Protein AF-A0A2W7AFN5-F1 (afdb_monomer_lite)

Secondary structure (DSSP, 8-state):
-TTHHHHHHHHHHHHHHTT-HHHHHHHHHHHHHHHHHHT-HHHHHHHHHHHHHHHHHTT-HHHHHHHHHHHHHHHTGGGSS---HHHHHHHHHHHHHHT-

pLDDT: mean 93.53, std 8.82, range [59.09, 98.81]

Foldseek 3Di:
DVCQLVVLQVVLVVCVVVVVNVSSLVSLVVSCVVCVVVVVLQSNLSSLLVQLVSCVVVVNLVSNLVSLVSSLVSQCPVPDPHGVCPSNVSSVVSNVVSVD

Sequence (100 aa):
VDAEADILLDLARLRADQGQVAEAISLAQAALAITDRSGYVLQGADVQLFLAQQALAQGNQAQALTHAQIARQLATCDGGDYVYRVAYDEAGALLAQLSG

Structure (mmCIF, N/CA/C/O backbone):
data_AF-A0A2W7AFN5-F1
#
_entry.id   AF-A0A2W7AFN5-F1
#
loop_
_atom_site.group_PDB
_atom_site.id
_atom_site.type_symbol
_atom_site.label_atom_id
_atom_site.label_alt_id
_atom_site.label_comp_id
_atom_site.label_asym_id
_atom_site.label_entity_id
_atom_site.label_seq_id
_atom_site.pdbx_PDB_ins_code
_atom_site.Cartn_x
_atom_site.Cartn_y
_atom_site.Cartn_z
_atom_site.occupancy
_atom_site.B_iso_or_equiv
_atom_site.auth_seq_id
_atom_site.auth_comp_id
_atom_site.auth_asym_id
_atom_site.auth_atom_id
_atom_site.pdbx_PDB_model_num
ATOM 1 N N . VAL A 1 1 ? 12.141 -7.819 -15.627 1.00 59.09 1 VAL A N 1
ATOM 2 C CA . VAL A 1 1 ? 12.359 -7.431 -14.216 1.00 59.09 1 VAL A CA 1
ATOM 3 C C . VAL A 1 1 ? 11.394 -6.324 -13.804 1.00 59.09 1 VAL A C 1
ATOM 5 O O . VAL A 1 1 ? 10.903 -6.377 -12.691 1.00 59.09 1 VAL A O 1
ATOM 8 N N . ASP A 1 2 ? 11.022 -5.424 -14.720 1.00 64.62 2 ASP A N 1
ATOM 9 C CA . ASP A 1 2 ? 10.108 -4.294 -14.469 1.00 64.62 2 ASP A CA 1
ATOM 10 C C . ASP A 1 2 ? 8.709 -4.702 -13.967 1.00 64.62 2 ASP A C 1
ATOM 12 O O . ASP A 1 2 ? 8.185 -4.065 -13.066 1.00 64.62 2 ASP A O 1
ATOM 16 N N . ALA A 1 3 ? 8.136 -5.805 -14.467 1.00 84.00 3 ALA A N 1
ATOM 17 C CA . ALA A 1 3 ? 6.792 -6.259 -14.078 1.00 84.00 3 ALA A CA 1
ATOM 18 C C . ALA A 1 3 ? 6.733 -7.057 -12.758 1.00 84.00 3 ALA A C 1
ATOM 20 O O . ALA A 1 3 ? 5.650 -7.389 -12.288 1.00 84.00 3 ALA A O 1
ATOM 21 N N . GLU A 1 4 ? 7.876 -7.433 -12.173 1.00 93.38 4 GLU A N 1
ATOM 22 C CA . GLU A 1 4 ? 7.903 -8.328 -11.005 1.00 93.38 4 GLU A CA 1
ATOM 23 C C . GLU A 1 4 ? 7.257 -7.679 -9.770 1.00 93.38 4 GLU A C 1
ATOM 25 O O . GLU A 1 4 ? 6.506 -8.340 -9.057 1.00 93.38 4 GLU A O 1
ATOM 30 N N . ALA A 1 5 ? 7.497 -6.381 -9.551 1.00 95.06 5 ALA A N 1
ATOM 31 C CA . ALA A 1 5 ? 6.893 -5.637 -8.446 1.00 95.06 5 ALA A CA 1
ATOM 32 C C . ALA A 1 5 ? 5.364 -5.547 -8.582 1.00 95.06 5 ALA A C 1
ATOM 34 O O . ALA A 1 5 ? 4.655 -5.794 -7.608 1.00 95.06 5 ALA A O 1
ATOM 35 N N . ASP A 1 6 ? 4.864 -5.272 -9.789 1.00 95.62 6 ASP A N 1
ATOM 36 C CA . ASP A 1 6 ? 3.426 -5.174 -10.061 1.00 95.62 6 ASP A CA 1
ATOM 37 C C . ASP A 1 6 ? 2.733 -6.528 -9.859 1.00 95.62 6 ASP A C 1
ATOM 39 O O . ASP A 1 6 ? 1.714 -6.610 -9.178 1.00 95.62 6 ASP A O 1
ATOM 43 N N . ILE A 1 7 ? 3.339 -7.617 -10.352 1.00 97.56 7 ILE A N 1
ATOM 44 C CA . ILE A 1 7 ? 2.824 -8.982 -10.152 1.00 97.56 7 ILE A CA 1
ATOM 45 C C . ILE A 1 7 ? 2.728 -9.318 -8.660 1.00 97.56 7 ILE A C 1
ATOM 47 O O . ILE A 1 7 ? 1.738 -9.903 -8.216 1.00 97.56 7 ILE A O 1
ATOM 51 N N . LEU A 1 8 ? 3.749 -8.965 -7.876 1.00 98.19 8 LEU A N 1
ATOM 52 C CA . LEU A 1 8 ? 3.748 -9.202 -6.435 1.00 98.19 8 LEU A CA 1
ATOM 53 C C . LEU A 1 8 ? 2.691 -8.360 -5.716 1.00 98.19 8 LEU A C 1
ATOM 55 O O . LEU A 1 8 ? 2.036 -8.876 -4.811 1.00 98.19 8 LEU A O 1
ATOM 59 N N . LEU A 1 9 ? 2.492 -7.102 -6.117 1.00 98.38 9 LEU A N 1
ATOM 60 C CA . LEU A 1 9 ? 1.461 -6.239 -5.540 1.00 98.38 9 LEU A CA 1
ATOM 61 C C . LEU A 1 9 ? 0.047 -6.728 -5.882 1.00 98.38 9 LEU A C 1
ATOM 63 O O . LEU A 1 9 ? -0.818 -6.767 -5.007 1.00 98.38 9 LEU A O 1
ATOM 67 N N . ASP A 1 10 ? -0.195 -7.154 -7.118 1.00 98.38 10 ASP A N 1
ATOM 68 C CA . ASP A 1 10 ? -1.488 -7.711 -7.519 1.00 98.38 10 ASP A CA 1
ATOM 69 C C . ASP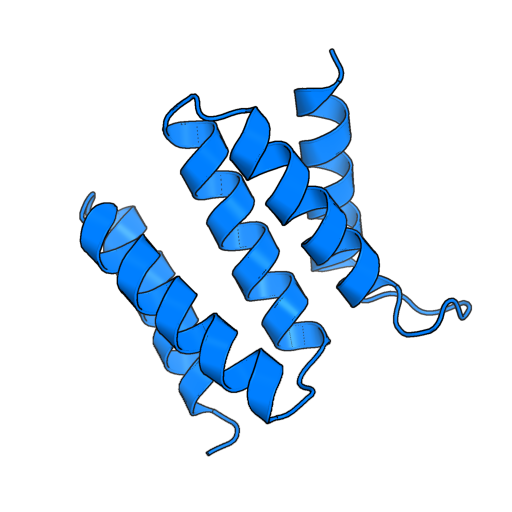 A 1 10 ? -1.778 -9.031 -6.798 1.00 98.38 10 ASP A C 1
ATOM 71 O O . ASP A 1 10 ? -2.898 -9.259 -6.329 1.00 98.38 10 ASP A O 1
ATOM 75 N N . LEU A 1 11 ? -0.759 -9.875 -6.614 1.00 98.69 11 LEU A N 1
ATOM 76 C CA . LEU A 1 11 ? -0.892 -11.069 -5.788 1.00 98.69 11 LEU A CA 1
ATOM 77 C C . LEU A 1 11 ? -1.151 -10.707 -4.319 1.00 98.69 11 LEU A C 1
ATOM 79 O O . LEU A 1 11 ? -1.990 -11.339 -3.683 1.00 98.69 11 LEU A O 1
ATOM 83 N N . ALA A 1 12 ? -0.491 -9.677 -3.782 1.00 98.69 12 ALA A N 1
ATOM 84 C CA . ALA A 1 12 ? -0.737 -9.193 -2.426 1.00 98.69 12 ALA A CA 1
ATOM 85 C C . ALA A 1 12 ? -2.194 -8.746 -2.237 1.00 98.69 12 ALA A C 1
ATOM 87 O O . ALA A 1 12 ? -2.834 -9.148 -1.265 1.00 98.69 12 ALA A O 1
ATOM 88 N N . ARG A 1 13 ? -2.748 -7.984 -3.188 1.00 98.62 13 ARG A N 1
ATOM 89 C CA . ARG A 1 13 ? -4.163 -7.576 -3.192 1.00 98.62 13 ARG A CA 1
ATOM 90 C C . ARG A 1 13 ? -5.092 -8.790 -3.193 1.00 98.62 13 ARG A C 1
ATOM 92 O O . ARG A 1 13 ? -5.948 -8.898 -2.320 1.00 98.62 13 ARG A O 1
ATOM 99 N N . LEU A 1 14 ? -4.845 -9.760 -4.077 1.00 98.69 14 LEU A N 1
ATOM 100 C CA . LEU A 1 14 ? -5.620 -11.004 -4.126 1.00 98.69 14 LEU A CA 1
ATOM 101 C C . LEU A 1 14 ? -5.568 -11.782 -2.800 1.00 98.69 14 LEU A C 1
ATOM 103 O O . LEU A 1 14 ? -6.575 -12.335 -2.360 1.00 98.69 14 LEU A O 1
ATOM 107 N N . ARG A 1 15 ? -4.400 -11.836 -2.149 1.00 98.62 15 ARG A N 1
ATOM 108 C CA . ARG A 1 15 ? -4.230 -12.489 -0.843 1.00 98.62 15 ARG A CA 1
ATOM 109 C C . ARG A 1 15 ? -4.971 -11.752 0.266 1.00 98.62 15 ARG A C 1
ATOM 111 O O . ARG A 1 15 ? -5.603 -12.404 1.095 1.00 98.62 15 ARG A O 1
ATOM 118 N N . ALA A 1 16 ? -4.950 -10.422 0.266 1.00 98.44 16 ALA A N 1
ATOM 119 C CA . ALA A 1 16 ? -5.718 -9.624 1.216 1.00 98.44 16 ALA A CA 1
ATOM 120 C C . ALA A 1 16 ? -7.229 -9.875 1.067 1.00 98.44 16 ALA A C 1
ATOM 122 O O . ALA A 1 16 ? -7.893 -10.140 2.069 1.00 98.44 16 ALA A O 1
ATOM 123 N N . ASP A 1 17 ? -7.743 -9.916 -0.166 1.00 98.19 17 ASP A N 1
ATOM 124 C CA . ASP A 1 17 ? -9.156 -10.208 -0.458 1.00 98.19 17 ASP A CA 1
ATOM 125 C C . ASP A 1 17 ? -9.581 -11.617 -0.005 1.00 98.19 17 ASP A C 1
ATOM 127 O O . ASP A 1 17 ? -10.736 -11.853 0.348 1.00 98.19 17 ASP A O 1
ATOM 131 N N . GLN A 1 18 ? -8.639 -12.563 0.040 1.00 98.38 18 GLN A N 1
ATOM 132 C CA . GLN A 1 18 ? -8.843 -13.918 0.568 1.00 98.38 18 GLN A CA 1
ATOM 133 C C . GLN A 1 18 ? -8.690 -14.012 2.098 1.00 98.38 18 GLN A C 1
ATOM 135 O O . GLN A 1 18 ? -8.764 -15.106 2.659 1.00 98.38 18 GLN A O 1
ATOM 140 N N . GLY A 1 19 ? -8.445 -12.896 2.791 1.00 97.75 19 GLY A N 1
ATOM 141 C CA . GLY A 1 19 ? -8.180 -12.858 4.232 1.00 97.75 19 GLY A CA 1
ATOM 142 C C . GLY A 1 19 ? -6.774 -13.331 4.627 1.00 97.75 19 GLY A C 1
ATOM 143 O O . GLY A 1 19 ? -6.468 -13.451 5.813 1.00 97.75 19 GLY A O 1
ATOM 144 N N . GLN A 1 20 ? -5.889 -13.575 3.658 1.00 98.44 20 GLN A N 1
ATOM 145 C CA . GLN A 1 20 ? -4.508 -14.028 3.858 1.00 98.44 20 GLN A CA 1
ATOM 146 C C . GLN A 1 20 ? -3.570 -12.830 4.083 1.00 98.44 20 GLN A C 1
ATOM 148 O O . GLN A 1 20 ? -2.566 -12.649 3.395 1.00 98.44 20 GLN A O 1
ATOM 153 N N . VAL A 1 21 ? -3.903 -11.996 5.072 1.00 97.56 21 VAL A N 1
ATOM 154 C CA . VAL A 1 21 ? -3.276 -10.681 5.312 1.00 97.56 21 VAL A CA 1
ATOM 155 C C . VAL A 1 21 ? -1.761 -10.772 5.542 1.00 97.56 21 VAL A C 1
ATOM 157 O O . VAL A 1 21 ? -1.009 -9.954 5.021 1.00 97.56 21 VAL A O 1
ATOM 160 N N . ALA A 1 22 ? -1.283 -11.780 6.276 1.00 98.19 22 ALA A N 1
ATOM 161 C CA . ALA A 1 22 ? 0.152 -11.940 6.531 1.00 98.19 22 ALA A CA 1
ATOM 162 C C . ALA A 1 22 ? 0.953 -12.215 5.244 1.00 98.19 22 ALA A C 1
ATOM 164 O O . ALA A 1 22 ? 2.026 -11.647 5.044 1.00 98.19 22 ALA A O 1
ATOM 165 N N . GLU A 1 23 ? 0.413 -13.053 4.352 1.00 98.50 23 GLU A N 1
ATOM 166 C CA . GLU A 1 23 ? 1.024 -13.333 3.049 1.00 98.50 23 GLU A CA 1
ATOM 167 C C . GLU A 1 23 ? 0.973 -12.092 2.154 1.00 98.50 23 GLU A C 1
ATOM 169 O O . GLU A 1 23 ? 1.972 -11.738 1.533 1.00 98.50 23 GLU A O 1
ATOM 174 N N . ALA A 1 24 ? -0.155 -11.379 2.161 1.00 98.75 24 ALA A N 1
ATOM 175 C CA . ALA A 1 24 ? -0.324 -10.136 1.422 1.00 98.75 24 ALA A CA 1
ATOM 176 C C . ALA A 1 24 ? 0.738 -9.086 1.793 1.00 98.75 24 ALA A C 1
ATOM 178 O O . ALA A 1 24 ? 1.381 -8.507 0.919 1.00 98.75 24 ALA A O 1
ATOM 179 N N . ILE A 1 25 ? 0.982 -8.882 3.090 1.00 98.56 25 ILE A N 1
ATOM 180 C CA . ILE A 1 25 ? 2.014 -7.952 3.568 1.00 98.56 25 ILE A CA 1
ATOM 181 C C . ILE A 1 25 ? 3.407 -8.415 3.142 1.00 98.56 25 ILE A C 1
ATOM 183 O O . ILE A 1 25 ? 4.201 -7.597 2.686 1.00 98.56 25 ILE A O 1
ATOM 187 N N . SER A 1 26 ? 3.707 -9.712 3.253 1.00 98.69 26 SER A N 1
ATOM 188 C CA . SER A 1 26 ? 5.011 -10.248 2.851 1.00 98.69 26 SER A CA 1
ATOM 189 C C . SER A 1 26 ? 5.281 -10.046 1.355 1.00 98.69 26 SER A C 1
ATOM 191 O O . SER A 1 26 ? 6.383 -9.642 0.982 1.00 98.69 26 SER A O 1
ATOM 193 N N . LEU A 1 27 ? 4.275 -10.263 0.504 1.00 98.81 27 LEU A N 1
ATOM 194 C CA . LEU A 1 27 ? 4.361 -10.030 -0.938 1.00 98.81 27 LEU A CA 1
ATOM 195 C C . LEU A 1 27 ? 4.548 -8.546 -1.269 1.00 98.81 27 LEU A C 1
ATOM 197 O O . LEU A 1 27 ? 5.412 -8.201 -2.073 1.00 98.81 27 LEU A O 1
ATOM 201 N N . ALA A 1 28 ? 3.801 -7.661 -0.607 1.00 98.56 28 ALA A N 1
ATOM 202 C CA . ALA A 1 28 ? 3.956 -6.220 -0.777 1.00 98.56 28 ALA A CA 1
ATOM 203 C C . ALA A 1 28 ? 5.338 -5.725 -0.313 1.00 98.56 28 ALA A C 1
ATOM 205 O O . ALA A 1 28 ? 5.939 -4.881 -0.968 1.00 98.56 28 ALA A O 1
ATOM 206 N N . GLN A 1 29 ? 5.900 -6.280 0.763 1.00 98.38 29 GLN A N 1
ATOM 207 C CA . GLN A 1 29 ? 7.270 -5.971 1.195 1.00 98.38 29 GLN A CA 1
ATOM 208 C C . GLN A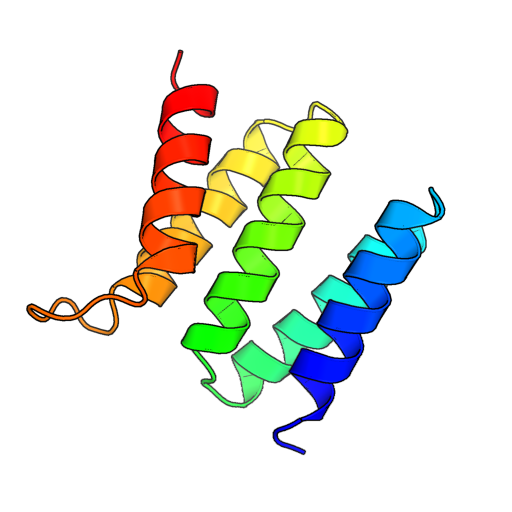 1 29 ? 8.320 -6.442 0.181 1.00 98.38 29 GLN A C 1
ATOM 210 O O . GLN A 1 29 ? 9.303 -5.740 -0.056 1.00 98.38 29 GLN A O 1
ATOM 215 N N . ALA A 1 30 ? 8.109 -7.601 -0.448 1.00 98.00 30 ALA A N 1
ATOM 216 C CA . ALA A 1 30 ? 8.963 -8.060 -1.536 1.00 98.00 30 ALA A CA 1
ATOM 217 C C . ALA A 1 30 ? 8.868 -7.127 -2.756 1.00 98.00 30 ALA A C 1
ATOM 219 O O . ALA A 1 30 ? 9.901 -6.754 -3.310 1.00 98.00 30 ALA A O 1
ATOM 220 N N . ALA A 1 31 ? 7.659 -6.687 -3.127 1.00 97.94 31 ALA A N 1
ATOM 221 C CA . ALA A 1 31 ? 7.457 -5.687 -4.176 1.00 97.94 31 ALA A CA 1
ATOM 222 C C . ALA A 1 31 ? 8.182 -4.371 -3.844 1.00 97.94 31 ALA A C 1
ATOM 224 O O . ALA A 1 31 ? 8.908 -3.848 -4.687 1.00 97.94 31 ALA A O 1
ATOM 225 N N . LEU A 1 32 ? 8.070 -3.890 -2.600 1.00 97.56 32 LEU A N 1
ATOM 226 C CA . LEU A 1 32 ? 8.725 -2.664 -2.137 1.00 97.56 32 LEU A CA 1
ATOM 227 C C . LEU A 1 32 ? 10.252 -2.738 -2.280 1.00 97.56 32 LEU A C 1
ATOM 229 O O . LEU A 1 32 ? 10.880 -1.824 -2.808 1.00 97.56 32 LEU A O 1
ATOM 233 N N . ALA A 1 33 ? 10.858 -3.858 -1.882 1.00 96.94 33 ALA A N 1
ATOM 234 C CA . ALA A 1 33 ? 12.299 -4.054 -2.030 1.00 96.94 33 ALA A CA 1
ATOM 235 C C . ALA A 1 33 ? 12.752 -3.993 -3.504 1.00 96.94 33 ALA A C 1
ATOM 237 O O . ALA A 1 33 ? 13.869 -3.561 -3.800 1.00 96.94 33 ALA A O 1
ATOM 238 N N . ILE A 1 34 ? 11.890 -4.410 -4.441 1.00 95.50 34 ILE A N 1
ATOM 239 C CA . ILE A 1 34 ? 12.146 -4.305 -5.881 1.00 95.50 34 ILE A CA 1
ATOM 240 C C . ILE A 1 34 ? 12.014 -2.856 -6.360 1.00 95.50 34 ILE A C 1
ATOM 242 O O . ILE A 1 34 ? 12.851 -2.404 -7.142 1.00 95.50 34 ILE A O 1
ATOM 246 N N . THR A 1 35 ? 11.001 -2.117 -5.907 1.00 94.50 35 THR A N 1
ATOM 247 C CA . THR A 1 35 ? 10.831 -0.713 -6.307 1.00 94.50 35 THR A CA 1
ATOM 248 C C . THR A 1 35 ? 11.970 0.158 -5.785 1.00 94.50 35 THR A C 1
ATOM 250 O O . THR A 1 35 ? 12.462 1.006 -6.528 1.00 94.50 35 THR A O 1
ATOM 253 N N . ASP A 1 36 ? 12.455 -0.111 -4.569 1.00 93.25 36 ASP A N 1
ATOM 254 C CA . ASP A 1 36 ? 13.560 0.621 -3.942 1.00 93.25 36 ASP A CA 1
ATOM 255 C C . ASP A 1 36 ? 14.886 0.410 -4.684 1.00 93.25 36 ASP A C 1
ATOM 257 O O . ASP A 1 36 ? 15.591 1.372 -4.985 1.00 93.25 36 ASP A O 1
ATOM 261 N N . ARG A 1 37 ? 15.223 -0.839 -5.044 1.00 93.94 37 ARG A N 1
ATOM 262 C CA . ARG A 1 37 ? 16.463 -1.130 -5.795 1.00 93.94 37 ARG A CA 1
ATOM 263 C C . ARG A 1 37 ? 16.437 -0.587 -7.229 1.00 93.94 37 ARG A C 1
ATOM 265 O O . ARG A 1 37 ? 17.500 -0.348 -7.795 1.00 93.94 37 ARG A O 1
ATOM 272 N N . SER A 1 38 ? 15.248 -0.445 -7.818 1.00 89.94 38 SER A N 1
ATOM 273 C CA . SER A 1 38 ? 15.071 -0.058 -9.222 1.00 89.94 38 SER A CA 1
ATOM 274 C C . SER A 1 38 ? 14.717 1.420 -9.426 1.00 89.94 38 SER A C 1
ATOM 276 O O . SER A 1 38 ? 14.735 1.887 -10.562 1.00 89.94 38 SER A O 1
ATOM 278 N N . GLY A 1 39 ? 14.400 2.165 -8.361 1.00 87.38 39 GLY A N 1
ATOM 279 C CA . GLY A 1 39 ? 13.983 3.570 -8.448 1.00 87.38 39 GLY A CA 1
ATOM 280 C C . GLY A 1 39 ? 12.582 3.773 -9.042 1.00 87.38 39 GLY A C 1
ATOM 281 O O . GLY A 1 39 ? 12.288 4.833 -9.591 1.00 87.38 39 GLY A O 1
ATOM 282 N N . TYR A 1 40 ? 11.709 2.765 -8.961 1.00 90.75 40 TYR A N 1
ATOM 283 C CA . TYR A 1 40 ? 10.353 2.802 -9.519 1.00 90.75 40 TYR A CA 1
ATOM 284 C C . TYR A 1 40 ? 9.386 3.526 -8.580 1.00 90.75 40 TYR A C 1
ATOM 286 O O . TYR A 1 40 ? 8.616 2.907 -7.848 1.00 90.75 40 TYR A O 1
ATOM 294 N N . VAL A 1 41 ? 9.450 4.859 -8.584 1.00 91.94 41 VAL A N 1
ATOM 295 C CA . VAL A 1 41 ? 8.729 5.704 -7.619 1.00 91.94 41 VAL A CA 1
ATOM 296 C C . VAL A 1 41 ? 7.207 5.534 -7.666 1.00 91.94 41 VAL A C 1
ATOM 298 O O . VAL A 1 41 ? 6.577 5.518 -6.614 1.00 91.94 41 VAL A O 1
ATOM 301 N N . LEU A 1 42 ? 6.609 5.348 -8.848 1.00 92.69 42 LEU A N 1
ATOM 302 C CA . LEU A 1 42 ? 5.153 5.206 -8.981 1.00 92.69 42 LEU A CA 1
ATOM 303 C C . LEU A 1 42 ? 4.655 3.879 -8.405 1.00 92.69 42 LEU A C 1
ATOM 305 O O . LEU A 1 42 ? 3.746 3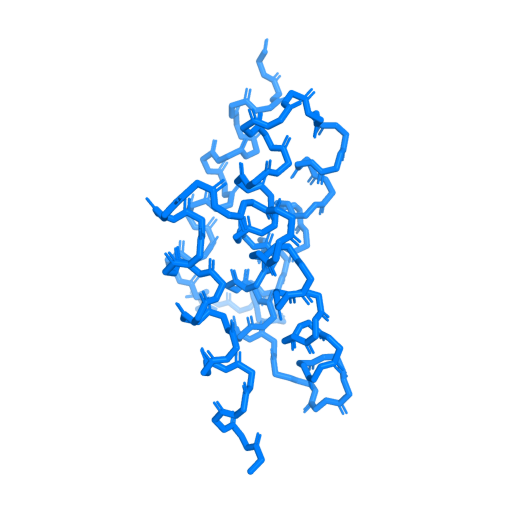.864 -7.582 1.00 92.69 42 LEU A O 1
ATOM 309 N N . GLN A 1 43 ? 5.319 2.784 -8.762 1.00 94.31 43 GLN A N 1
ATOM 310 C CA . GLN A 1 43 ? 5.049 1.463 -8.205 1.00 94.31 43 GLN A CA 1
ATOM 311 C C . GLN A 1 43 ? 5.303 1.451 -6.694 1.00 94.31 43 GLN A C 1
ATOM 313 O O . GLN A 1 43 ? 4.518 0.895 -5.931 1.00 94.31 43 GLN A O 1
ATOM 318 N N . GLY A 1 44 ? 6.363 2.126 -6.236 1.00 96.00 44 GLY A N 1
ATOM 319 C CA . GLY A 1 44 ? 6.627 2.315 -4.812 1.00 96.00 44 GLY A CA 1
ATOM 320 C C . GLY A 1 44 ? 5.479 3.038 -4.102 1.00 96.00 44 GLY A C 1
ATOM 321 O O . GLY A 1 44 ? 5.109 2.645 -2.998 1.00 96.00 44 GLY A O 1
ATOM 322 N N . ALA A 1 45 ? 4.865 4.044 -4.735 1.00 96.69 45 ALA A N 1
ATOM 323 C CA . ALA A 1 45 ? 3.703 4.738 -4.184 1.00 96.69 45 ALA A CA 1
ATOM 324 C C . ALA A 1 45 ? 2.502 3.795 -4.006 1.00 96.69 45 ALA A C 1
ATOM 326 O O . ALA A 1 45 ? 1.894 3.791 -2.935 1.00 96.69 45 ALA A O 1
ATOM 327 N N . ASP A 1 46 ? 2.202 2.961 -5.005 1.00 97.62 46 ASP A N 1
ATOM 328 C CA . ASP A 1 46 ? 1.107 1.985 -4.936 1.00 97.62 46 ASP A CA 1
ATOM 329 C C . ASP A 1 46 ? 1.338 0.928 -3.845 1.00 97.62 46 ASP A C 1
ATOM 331 O O . ASP A 1 46 ? 0.423 0.600 -3.082 1.00 97.62 46 ASP A O 1
ATOM 335 N N . VAL A 1 47 ? 2.569 0.421 -3.719 1.00 98.25 47 VAL A N 1
ATOM 336 C CA . VAL A 1 47 ? 2.933 -0.547 -2.674 1.00 98.25 47 VAL A CA 1
ATOM 337 C C . VAL A 1 47 ? 2.812 0.075 -1.280 1.00 98.25 47 VAL A C 1
ATOM 339 O O . VAL A 1 47 ? 2.247 -0.535 -0.370 1.00 98.25 47 VAL A O 1
ATOM 342 N N . GLN A 1 48 ? 3.307 1.302 -1.101 1.00 98.50 48 GLN A N 1
ATOM 343 C CA . GLN A 1 48 ? 3.217 2.028 0.168 1.00 98.50 48 GLN A CA 1
ATOM 344 C C . GLN A 1 48 ? 1.759 2.322 0.538 1.00 98.50 48 GLN A C 1
ATOM 346 O O . GLN A 1 48 ? 1.367 2.134 1.687 1.00 98.50 48 GLN A O 1
ATOM 351 N N . LEU A 1 49 ? 0.925 2.705 -0.429 1.00 98.56 49 LEU A N 1
ATOM 352 C CA . LEU A 1 49 ? -0.501 2.928 -0.206 1.00 98.56 49 LEU A CA 1
ATOM 353 C C . LEU A 1 49 ? -1.215 1.646 0.242 1.00 98.56 49 LEU A C 1
ATOM 355 O O . LEU A 1 49 ? -1.967 1.669 1.218 1.00 98.56 49 LEU A O 1
ATOM 359 N N . PHE A 1 50 ? -0.922 0.516 -0.405 1.00 98.69 50 PHE A N 1
ATOM 360 C CA . PHE A 1 50 ? -1.448 -0.784 0.005 1.00 98.69 50 PHE A CA 1
ATOM 361 C C . PHE A 1 50 ? -1.039 -1.137 1.444 1.00 98.69 50 PHE A C 1
ATOM 363 O O . PHE A 1 50 ? -1.890 -1.490 2.263 1.00 98.69 50 PHE A O 1
ATOM 370 N N . LEU A 1 51 ? 0.243 -0.990 1.796 1.00 98.75 51 LEU A N 1
ATOM 371 C CA . LEU A 1 51 ? 0.726 -1.247 3.159 1.00 98.75 51 LEU A CA 1
ATOM 372 C C . LEU A 1 51 ? 0.069 -0.320 4.190 1.00 98.75 51 LEU A C 1
ATOM 374 O O . LEU A 1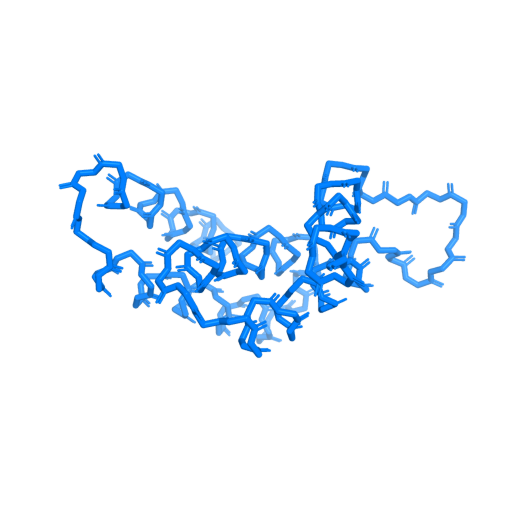 51 ? -0.254 -0.764 5.293 1.00 98.75 51 LEU A O 1
ATOM 378 N N . ALA A 1 52 ? -0.190 0.939 3.829 1.00 98.62 52 ALA A N 1
ATOM 379 C CA . ALA A 1 52 ? -0.891 1.885 4.689 1.00 98.62 52 ALA A CA 1
ATOM 380 C C . ALA A 1 52 ? -2.328 1.430 4.995 1.00 98.62 52 ALA A C 1
ATOM 382 O O . ALA A 1 52 ? -2.747 1.439 6.154 1.00 98.62 52 ALA A O 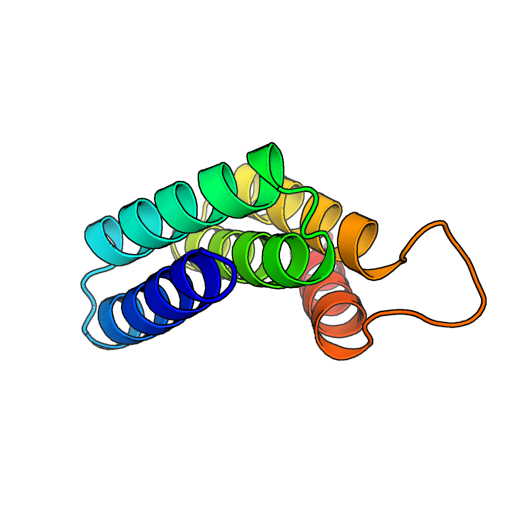1
ATOM 383 N N . GLN A 1 53 ? -3.059 0.973 3.973 1.00 98.38 53 GLN A N 1
ATOM 384 C CA . GLN A 1 53 ? -4.414 0.434 4.114 1.00 98.38 53 GLN A CA 1
ATOM 385 C C . GLN A 1 53 ? -4.430 -0.821 5.001 1.00 98.38 53 GLN A C 1
ATOM 387 O O . GLN A 1 53 ? -5.251 -0.918 5.915 1.00 98.38 53 GLN A O 1
ATOM 392 N N . GLN A 1 54 ? -3.492 -1.754 4.792 1.00 98.50 54 GLN A N 1
ATOM 393 C CA . GLN A 1 54 ? -3.390 -2.970 5.611 1.00 98.50 54 GLN A CA 1
ATOM 394 C C . GLN A 1 54 ? -3.027 -2.661 7.071 1.00 98.50 54 GLN A C 1
ATOM 396 O O . GLN A 1 54 ? -3.574 -3.282 7.985 1.00 98.50 54 GLN A O 1
ATOM 401 N N . ALA A 1 55 ? -2.129 -1.700 7.309 1.00 98.25 55 ALA A N 1
ATOM 402 C CA . ALA A 1 55 ? -1.772 -1.260 8.655 1.00 98.25 55 ALA A CA 1
ATOM 403 C C . ALA A 1 55 ? -2.964 -0.606 9.370 1.00 98.25 55 ALA A C 1
ATOM 405 O O . ALA A 1 55 ? -3.217 -0.911 10.537 1.00 98.25 55 ALA A O 1
ATOM 406 N N . LEU A 1 56 ? -3.738 0.230 8.669 1.00 97.50 56 LEU A N 1
ATOM 407 C CA . LEU A 1 56 ? -4.945 0.836 9.228 1.00 97.50 56 LEU A CA 1
ATOM 408 C C . LEU A 1 56 ? -6.002 -0.223 9.568 1.00 97.50 56 LEU A C 1
ATOM 410 O O . LEU A 1 56 ? -6.569 -0.180 10.658 1.00 97.50 56 LEU A O 1
ATOM 414 N N . ALA A 1 57 ? -6.230 -1.196 8.681 1.00 96.62 57 ALA A N 1
ATOM 415 C CA . ALA A 1 57 ? -7.173 -2.292 8.918 1.00 96.62 57 ALA A CA 1
ATOM 416 C C . ALA A 1 57 ? -6.812 -3.130 10.162 1.00 96.62 57 ALA A C 1
ATOM 418 O O . ALA A 1 57 ? -7.693 -3.660 10.833 1.00 96.62 57 ALA A O 1
ATOM 419 N N . GLN A 1 58 ? -5.524 -3.206 10.507 1.00 96.56 58 GLN A N 1
ATOM 420 C CA . GLN A 1 58 ? -5.020 -3.864 11.718 1.00 96.56 58 GLN A CA 1
ATOM 421 C C . GLN A 1 58 ? -4.999 -2.952 12.958 1.00 96.56 58 GLN A C 1
ATOM 423 O O . GLN A 1 58 ? -4.518 -3.359 14.014 1.00 96.56 58 GLN A O 1
ATOM 428 N N . GLY A 1 59 ? -5.482 -1.711 12.850 1.00 97.00 59 GLY A N 1
ATOM 429 C CA . GLY A 1 59 ? -5.451 -0.724 13.931 1.00 97.00 59 GLY A CA 1
ATOM 430 C C . GLY A 1 59 ? -4.066 -0.122 14.196 1.00 97.00 59 GLY A C 1
ATOM 431 O O . GLY A 1 59 ? -3.898 0.625 15.160 1.00 97.00 59 GLY A O 1
ATOM 432 N N . ASN A 1 60 ? -3.067 -0.401 13.353 1.00 97.25 60 ASN A N 1
ATOM 433 C CA . ASN A 1 60 ? -1.724 0.152 13.493 1.00 97.25 60 ASN A CA 1
ATOM 434 C C . ASN A 1 60 ? -1.620 1.528 12.821 1.00 97.25 60 ASN A C 1
ATOM 436 O O . ASN A 1 60 ? -1.055 1.683 11.736 1.00 97.25 60 ASN A O 1
ATOM 440 N N . GLN A 1 61 ? -2.161 2.544 13.493 1.00 96.56 61 GLN A N 1
ATOM 441 C CA . GLN A 1 61 ? -2.187 3.920 12.988 1.00 96.56 61 GLN A CA 1
ATOM 442 C C . GLN A 1 61 ? -0.791 4.496 12.720 1.00 96.56 61 GLN A C 1
ATOM 444 O O . GLN A 1 61 ? -0.611 5.226 11.751 1.00 96.56 61 GLN A O 1
ATOM 449 N N . ALA A 1 62 ? 0.209 4.150 13.538 1.00 97.25 62 ALA A N 1
ATOM 450 C CA . ALA A 1 62 ? 1.569 4.662 13.377 1.00 97.25 62 ALA A CA 1
ATOM 451 C C . ALA A 1 62 ? 2.211 4.180 12.064 1.00 97.25 62 ALA A C 1
ATOM 453 O O . ALA A 1 62 ? 2.796 4.973 11.318 1.00 97.25 62 ALA A O 1
ATOM 454 N N . GLN A 1 63 ? 2.066 2.888 11.749 1.00 97.44 63 GLN A N 1
ATOM 455 C CA . GLN A 1 63 ? 2.535 2.351 10.471 1.00 97.44 63 GLN A CA 1
ATOM 456 C C . GLN A 1 63 ? 1.697 2.858 9.300 1.00 97.44 63 GLN A C 1
ATOM 458 O O . GLN A 1 63 ? 2.267 3.232 8.277 1.00 97.44 63 GLN A O 1
ATOM 463 N N . ALA A 1 64 ? 0.374 2.941 9.457 1.00 98.25 64 ALA A N 1
ATOM 464 C CA . ALA A 1 64 ? -0.504 3.481 8.425 1.00 98.25 64 ALA A CA 1
ATOM 465 C C . ALA A 1 64 ? -0.109 4.914 8.039 1.00 98.25 64 ALA A C 1
ATOM 467 O O . ALA A 1 64 ? 0.019 5.220 6.857 1.00 98.25 64 ALA A O 1
ATOM 468 N N . LEU A 1 65 ? 0.170 5.763 9.035 1.00 98.12 65 LEU A N 1
ATOM 469 C CA . LEU A 1 65 ? 0.620 7.137 8.828 1.00 98.12 65 LEU A CA 1
ATOM 470 C C . LEU A 1 65 ? 1.939 7.181 8.058 1.00 98.12 65 LEU A C 1
ATOM 472 O O . LEU A 1 65 ? 2.050 7.902 7.070 1.00 98.12 65 LEU A O 1
ATOM 476 N N . THR A 1 66 ? 2.916 6.382 8.489 1.00 98.38 66 THR A N 1
ATOM 477 C CA . THR A 1 66 ? 4.245 6.333 7.866 1.00 98.38 66 THR A CA 1
ATOM 478 C C . THR A 1 66 ? 4.139 5.939 6.393 1.00 98.38 66 THR A C 1
ATOM 480 O O . THR A 1 66 ? 4.642 6.642 5.518 1.00 98.38 66 THR A O 1
ATOM 483 N N . HIS A 1 67 ? 3.429 4.850 6.103 1.00 98.56 67 HIS A N 1
ATOM 484 C CA . HIS A 1 67 ? 3.253 4.357 4.742 1.00 98.56 67 HIS A CA 1
ATOM 485 C C . HIS A 1 67 ? 2.462 5.341 3.864 1.00 98.56 67 HIS A C 1
ATOM 487 O O . HIS A 1 67 ? 2.859 5.605 2.731 1.00 98.56 67 HIS A O 1
ATOM 493 N N . ALA A 1 68 ? 1.403 5.965 4.392 1.00 98.31 68 ALA A N 1
ATOM 494 C CA . ALA A 1 68 ? 0.616 6.955 3.657 1.00 98.31 68 ALA A CA 1
ATOM 495 C C . ALA A 1 68 ? 1.425 8.221 3.318 1.00 98.31 68 ALA A C 1
ATOM 497 O O . ALA A 1 68 ? 1.298 8.766 2.221 1.00 98.31 68 ALA A O 1
ATOM 498 N N . GLN A 1 69 ? 2.292 8.684 4.225 1.00 97.62 69 GLN A N 1
ATOM 499 C CA . GLN A 1 69 ? 3.184 9.818 3.962 1.00 97.62 69 GLN A CA 1
ATOM 500 C C . GLN A 1 69 ? 4.171 9.503 2.836 1.00 97.62 69 GLN A C 1
ATOM 502 O O . GLN A 1 69 ? 4.337 10.315 1.926 1.00 97.62 69 GLN A O 1
ATOM 507 N N . ILE A 1 70 ? 4.785 8.316 2.868 1.00 96.94 70 ILE A N 1
ATOM 508 C CA . ILE A 1 70 ? 5.727 7.888 1.830 1.00 96.94 70 ILE A CA 1
ATOM 509 C C . ILE A 1 70 ? 5.003 7.726 0.490 1.00 96.94 70 ILE A C 1
ATOM 511 O O . ILE A 1 70 ? 5.484 8.244 -0.514 1.00 96.94 70 ILE A O 1
ATOM 515 N N . ALA A 1 71 ? 3.829 7.086 0.468 1.00 97.38 71 ALA A N 1
ATOM 516 C CA . ALA A 1 71 ? 3.023 6.935 -0.743 1.00 97.38 71 ALA A CA 1
ATOM 517 C C . ALA A 1 71 ? 2.719 8.293 -1.390 1.00 97.38 71 ALA A C 1
ATOM 519 O O . ALA A 1 71 ? 2.959 8.491 -2.581 1.00 97.38 71 ALA A O 1
ATOM 520 N N . ARG A 1 72 ? 2.268 9.263 -0.583 1.00 95.50 72 ARG A N 1
ATOM 521 C CA . ARG A 1 72 ? 1.973 10.615 -1.063 1.00 95.50 72 ARG A CA 1
ATOM 522 C C . ARG A 1 72 ? 3.221 11.332 -1.575 1.00 95.50 72 ARG A C 1
ATOM 524 O O . ARG A 1 72 ? 3.134 12.023 -2.584 1.00 95.50 72 ARG A O 1
ATOM 531 N N . GLN A 1 73 ? 4.360 11.168 -0.903 1.00 94.56 73 GLN A N 1
ATOM 532 C CA . GLN A 1 73 ? 5.630 11.772 -1.310 1.00 94.56 73 GLN A CA 1
ATOM 533 C C . GLN A 1 73 ? 6.178 11.166 -2.608 1.00 94.56 73 GLN A C 1
ATOM 535 O O . GLN A 1 73 ? 6.738 11.879 -3.430 1.00 94.56 73 GLN A O 1
ATOM 540 N N . LEU A 1 74 ? 6.028 9.860 -2.817 1.00 94.19 74 LEU A N 1
ATOM 541 C CA . LEU A 1 74 ? 6.428 9.221 -4.070 1.00 94.19 74 LEU A CA 1
ATOM 542 C C . LEU A 1 74 ? 5.518 9.650 -5.229 1.00 94.19 74 LEU A C 1
ATOM 544 O O . LEU A 1 74 ? 5.991 9.883 -6.341 1.00 94.19 74 LEU A O 1
ATOM 548 N N . ALA A 1 75 ? 4.224 9.833 -4.953 1.00 93.81 75 ALA A N 1
ATOM 549 C CA . ALA A 1 75 ? 3.240 10.263 -5.939 1.00 93.81 75 ALA A CA 1
ATOM 550 C C . ALA A 1 75 ? 3.398 11.727 -6.401 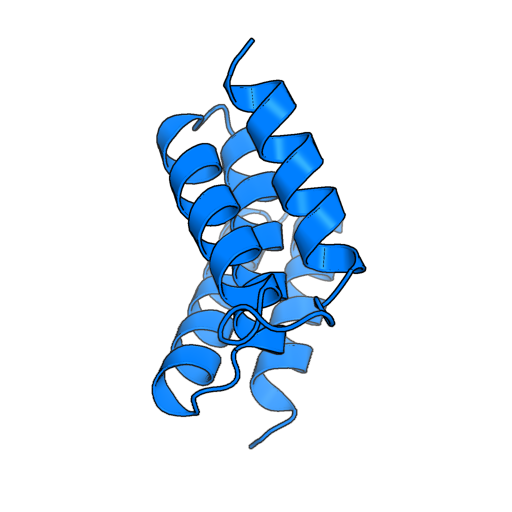1.00 93.81 75 ALA A C 1
ATOM 552 O O . ALA A 1 75 ? 2.803 12.096 -7.415 1.00 93.81 75 ALA A O 1
ATOM 553 N N . THR A 1 76 ? 4.177 12.567 -5.703 1.00 89.00 76 THR A N 1
ATOM 554 C CA . THR A 1 76 ? 4.434 13.961 -6.117 1.00 89.00 76 THR A CA 1
ATOM 555 C C . THR A 1 76 ? 5.554 14.128 -7.139 1.00 89.00 76 THR A C 1
ATOM 557 O O . THR A 1 76 ? 5.735 15.255 -7.587 1.00 89.00 76 THR A O 1
ATOM 560 N N . CYS A 1 77 ? 6.285 13.060 -7.497 1.00 69.50 77 CYS A N 1
ATOM 561 C CA . CYS A 1 77 ? 7.342 13.033 -8.523 1.00 69.50 77 CYS A CA 1
ATOM 562 C C . CYS A 1 77 ? 8.122 14.359 -8.661 1.00 69.50 77 CYS A C 1
ATOM 564 O O . CYS A 1 77 ? 7.807 15.190 -9.512 1.00 69.50 77 CYS A O 1
ATOM 566 N N . ASP A 1 78 ? 9.124 14.570 -7.801 1.00 69.38 78 ASP A N 1
ATOM 567 C CA . ASP A 1 78 ? 9.999 15.759 -7.759 1.00 69.38 78 ASP A CA 1
ATOM 568 C C . ASP A 1 78 ? 9.299 17.137 -7.668 1.00 69.38 78 ASP A C 1
ATOM 570 O O . ASP A 1 78 ? 9.955 18.174 -7.766 1.00 69.38 78 ASP A O 1
ATOM 574 N N . GLY A 1 79 ? 7.989 17.189 -7.394 1.00 61.53 79 GLY A N 1
ATOM 575 C CA . GLY A 1 79 ? 7.280 18.420 -7.026 1.00 61.53 79 GLY A CA 1
ATOM 576 C C . GLY A 1 79 ? 6.845 19.315 -8.193 1.00 61.53 79 GLY A C 1
ATOM 577 O O . GLY A 1 79 ? 6.692 20.520 -7.995 1.00 61.53 79 GLY A O 1
ATOM 578 N N . GLY A 1 80 ? 6.652 18.756 -9.393 1.00 65.94 80 GLY A N 1
ATOM 579 C CA . GLY A 1 80 ? 6.087 19.479 -10.542 1.00 65.94 80 GLY A CA 1
ATOM 580 C C . GLY A 1 80 ? 4.554 19.616 -10.513 1.00 65.94 80 GLY A C 1
ATOM 581 O O . GLY A 1 80 ? 3.882 19.128 -9.608 1.00 65.94 80 GLY A O 1
ATOM 582 N N . ASP A 1 81 ? 3.977 20.227 -11.557 1.00 74.94 81 ASP A N 1
ATOM 583 C CA . ASP A 1 81 ? 2.515 20.394 -11.725 1.00 74.94 81 ASP A CA 1
ATOM 584 C C . ASP A 1 81 ? 1.751 19.065 -11.924 1.00 74.94 81 ASP A C 1
ATOM 586 O O . ASP A 1 81 ? 0.516 19.032 -11.938 1.00 74.94 81 ASP A O 1
ATOM 590 N N . TYR A 1 82 ? 2.480 17.959 -12.099 1.00 77.81 82 TYR A N 1
ATOM 591 C CA . TYR A 1 82 ? 1.942 16.638 -12.394 1.00 77.81 82 TYR A CA 1
ATOM 592 C C . TYR A 1 82 ? 2.248 15.675 -11.253 1.00 77.81 82 TYR A C 1
ATOM 594 O O . TYR A 1 82 ? 3.404 15.394 -10.952 1.00 77.81 82 TYR A O 1
ATOM 602 N N . VAL A 1 83 ? 1.186 15.132 -10.665 1.00 87.75 83 VAL A N 1
ATOM 603 C CA . VAL A 1 83 ? 1.249 14.077 -9.651 1.00 87.75 83 VAL A CA 1
ATOM 604 C C . VAL A 1 83 ? 0.643 12.794 -10.200 1.00 87.75 83 VAL A C 1
ATOM 606 O O . VAL A 1 83 ? -0.261 12.829 -11.046 1.00 87.75 83 VAL A O 1
ATOM 609 N N . TYR A 1 84 ? 1.075 11.653 -9.670 1.00 91.12 84 TYR A N 1
ATOM 610 C CA . TYR A 1 84 ? 0.345 10.405 -9.837 1.00 91.12 84 TYR A CA 1
ATOM 611 C C . TYR A 1 84 ? -0.935 10.465 -9.002 1.00 91.12 84 TYR A C 1
ATOM 613 O O . TYR A 1 84 ? -0.970 10.129 -7.819 1.00 91.12 84 TYR A O 1
ATOM 621 N N . ARG A 1 85 ? -1.983 10.993 -9.641 1.00 89.69 85 ARG A N 1
ATOM 622 C CA . ARG A 1 85 ? -3.200 11.464 -8.976 1.00 89.69 85 ARG A CA 1
ATOM 623 C C . ARG A 1 85 ? -3.861 10.407 -8.100 1.00 89.69 85 ARG A C 1
ATOM 625 O O . ARG A 1 85 ? -4.273 10.740 -7.001 1.00 89.69 85 ARG A O 1
ATOM 632 N N . VAL A 1 86 ? -3.911 9.158 -8.561 1.00 92.25 86 VAL A N 1
ATOM 633 C CA . VAL A 1 86 ? -4.550 8.058 -7.823 1.00 92.25 86 VAL A CA 1
ATOM 634 C C . VAL A 1 86 ? -3.892 7.878 -6.454 1.00 92.25 86 VAL A C 1
ATOM 636 O O . VAL A 1 86 ? -4.538 8.112 -5.435 1.00 92.25 86 VAL A O 1
ATOM 639 N N . ALA A 1 87 ? -2.592 7.569 -6.412 1.00 93.19 87 ALA A N 1
ATOM 640 C CA . ALA A 1 87 ? -1.906 7.365 -5.138 1.00 93.19 87 ALA A CA 1
ATOM 641 C C . ALA A 1 87 ? -1.816 8.648 -4.300 1.00 93.19 87 ALA A C 1
ATOM 643 O O . ALA A 1 87 ? -1.891 8.582 -3.074 1.00 93.19 87 ALA A O 1
ATOM 644 N N . TYR A 1 88 ? -1.692 9.818 -4.935 1.00 94.44 88 TYR A N 1
ATOM 645 C CA . TYR A 1 88 ? -1.654 11.096 -4.226 1.00 94.44 88 TYR A CA 1
ATOM 646 C C . TYR A 1 88 ? -2.964 11.388 -3.478 1.00 94.44 88 TYR A C 1
ATOM 648 O O . TYR A 1 88 ? -2.933 11.723 -2.290 1.00 94.44 88 TYR A O 1
ATOM 656 N N . ASP A 1 89 ? -4.101 11.250 -4.163 1.00 95.06 89 ASP A N 1
ATOM 657 C CA . ASP A 1 89 ? -5.421 11.545 -3.610 1.00 95.06 89 ASP A CA 1
ATOM 658 C C . ASP A 1 89 ? -5.813 10.503 -2.555 1.00 95.06 89 ASP A C 1
ATOM 660 O O . ASP A 1 89 ? -6.254 10.872 -1.465 1.00 95.06 89 ASP A O 1
ATOM 664 N N . GLU A 1 90 ? -5.586 9.212 -2.822 1.00 97.50 90 GLU A N 1
ATOM 665 C CA . GLU A 1 90 ? -5.902 8.133 -1.879 1.00 97.50 90 GLU A CA 1
ATOM 666 C C . GLU A 1 90 ? -5.040 8.197 -0.615 1.00 97.50 90 GLU A C 1
ATOM 668 O O . GLU A 1 90 ? -5.570 8.141 0.499 1.00 97.50 90 GLU A O 1
ATOM 673 N N . ALA A 1 91 ? -3.725 8.394 -0.754 1.00 96.88 91 ALA A N 1
ATOM 674 C CA . ALA A 1 91 ? -2.859 8.604 0.400 1.00 96.88 91 ALA A CA 1
ATOM 675 C C . ALA A 1 91 ? -3.258 9.880 1.156 1.00 96.88 91 ALA A C 1
ATOM 677 O O . ALA A 1 91 ? -3.233 9.912 2.384 1.00 96.88 91 ALA A O 1
ATOM 678 N N . GLY A 1 92 ? -3.676 10.931 0.447 1.00 96.25 92 GLY A N 1
ATOM 679 C CA . GLY A 1 92 ? -4.164 12.157 1.063 1.00 96.25 92 GLY A CA 1
ATOM 680 C C . GLY A 1 92 ? -5.440 11.976 1.882 1.00 96.25 92 GLY A C 1
ATOM 681 O O . GLY A 1 92 ? -5.510 12.484 3.002 1.00 96.25 92 GLY A O 1
ATOM 682 N N . ALA A 1 93 ? -6.410 11.226 1.364 1.00 96.75 93 ALA A N 1
ATOM 683 C CA . ALA A 1 93 ? -7.623 10.871 2.090 1.00 96.75 93 ALA A CA 1
ATOM 684 C C . ALA A 1 93 ? -7.301 10.039 3.341 1.00 96.75 93 ALA A C 1
ATOM 686 O O . ALA A 1 93 ? -7.819 10.319 4.423 1.00 96.75 93 ALA A O 1
ATOM 687 N N . LEU A 1 94 ? -6.382 9.076 3.214 1.00 96.69 94 LEU A N 1
ATOM 688 C CA . LEU A 1 94 ? -5.942 8.236 4.326 1.00 96.69 94 LEU A CA 1
ATOM 689 C C . LEU A 1 94 ? -5.256 9.054 5.432 1.00 96.69 94 LEU A C 1
ATOM 691 O O . LEU A 1 94 ? -5.536 8.866 6.613 1.00 96.69 94 LEU A O 1
ATOM 695 N N . LEU A 1 95 ? -4.402 10.013 5.062 1.00 97.75 95 LEU A N 1
ATOM 696 C CA . LEU A 1 95 ? -3.762 10.930 6.012 1.00 97.75 95 LEU A CA 1
ATOM 697 C C . LEU A 1 95 ? -4.776 11.812 6.745 1.00 97.75 95 LEU A C 1
ATOM 699 O O . LEU A 1 95 ? -4.628 12.028 7.947 1.00 97.75 95 LEU A O 1
ATOM 703 N N . ALA A 1 96 ? -5.804 12.302 6.048 1.00 96.19 96 ALA A N 1
ATOM 704 C CA . ALA A 1 96 ? -6.875 13.082 6.667 1.00 96.19 96 ALA A CA 1
ATOM 705 C C . ALA A 1 96 ? -7.676 12.248 7.680 1.00 96.19 96 ALA A C 1
ATOM 707 O O . ALA A 1 96 ? -8.014 12.743 8.749 1.00 96.19 96 ALA A O 1
ATOM 708 N N . GLN A 1 97 ? -7.923 10.968 7.383 1.00 95.00 97 GLN A N 1
ATOM 709 C CA . GLN A 1 97 ? -8.569 10.044 8.317 1.00 95.00 97 GLN A CA 1
ATOM 710 C C . GLN A 1 97 ? -7.710 9.766 9.561 1.00 95.00 97 GLN A C 1
ATOM 712 O O . GLN A 1 97 ? -8.245 9.651 10.656 1.00 95.00 97 GLN A O 1
ATOM 717 N N . LEU A 1 98 ? -6.390 9.649 9.401 1.00 91.75 98 LEU A N 1
ATOM 718 C CA . LEU A 1 98 ? -5.448 9.342 10.487 1.00 91.75 98 LEU A CA 1
ATOM 719 C C . LEU A 1 98 ? -5.133 10.536 11.404 1.00 91.75 98 LEU A C 1
ATOM 721 O O . LEU A 1 98 ? -4.465 10.357 12.420 1.00 91.75 98 LEU A O 1
ATOM 725 N N . SER A 1 99 ? -5.553 11.745 11.027 1.00 84.94 99 SER A N 1
ATOM 726 C CA . SER A 1 99 ? -5.293 12.986 11.770 1.00 84.94 99 SER A CA 1
ATOM 727 C C . SER A 1 99 ? -6.523 13.558 12.488 1.00 84.94 99 SER A C 1
ATOM 729 O O . SER A 1 99 ? -6.396 14.592 13.147 1.00 84.94 99 SER A O 1
ATOM 731 N N . GLY A 1 100 ? -7.681 12.892 12.384 1.00 67.31 100 GLY A N 1
ATOM 732 C CA . GLY A 1 100 ? -8.897 13.174 13.161 1.00 67.31 100 GLY A CA 1
ATOM 733 C C . GLY A 1 100 ? -9.054 12.227 14.342 1.00 67.31 100 GLY A C 1
ATOM 734 O O . GLY A 1 100 ? -9.604 12.687 15.366 1.00 67.31 100 GLY A O 1
#

Radius of gyration: 12.87 Å; chains: 1; bounding box: 26×34×28 Å